Protein AF-A0A2Z3GYE7-F1 (afdb_monomer_lite)

Foldseek 3Di:
DDDPDAQDFAFDAQDCPDPLSVVLCVLADPVCVVVCRVFKTFGDLVLLLLLVCLQCPVWDPLQDLVTTDDFSVVLSVVNCPVFVCVVPVPNDPVNVCCVQFVCLQPHWKWKRDDSRNIMTGHSVVVSVCVVVSSGDQCWTKIDGQVAQWIFTHHNNTDRDITGSPPGGSDDDDDDPPPDD

Organism: NCBI:txid114

Structure (mmCIF, N/CA/C/O backbone):
data_AF-A0A2Z3GYE7-F1
#
_entry.id   AF-A0A2Z3GYE7-F1
#
loop_
_atom_site.group_PDB
_atom_site.id
_atom_site.type_symbol
_atom_site.label_atom_id
_atom_site.label_alt_id
_atom_site.label_comp_id
_atom_site.label_asym_id
_atom_site.label_entity_id
_atom_site.label_seq_id
_atom_site.pdbx_PDB_ins_code
_atom_site.Cartn_x
_atom_site.Cartn_y
_atom_site.Cartn_z
_atom_site.occupancy
_atom_site.B_iso_or_equiv
_atom_site.auth_seq_id
_atom_site.auth_comp_id
_atom_site.auth_asym_id
_atom_site.auth_atom_id
_atom_site.pdbx_PDB_model_num
ATOM 1 N N . MET A 1 1 ? -28.473 -3.926 -13.907 1.00 35.78 1 MET A N 1
ATOM 2 C CA . MET A 1 1 ? -27.470 -4.026 -12.827 1.00 35.78 1 MET A CA 1
ATOM 3 C C . MET A 1 1 ? -26.514 -2.871 -13.041 1.00 35.78 1 MET A C 1
ATOM 5 O O . MET A 1 1 ? -26.007 -2.768 -14.148 1.00 35.78 1 MET A O 1
ATOM 9 N N . ALA A 1 2 ? -26.394 -1.947 -12.087 1.00 29.83 2 ALA A N 1
ATOM 10 C CA . ALA A 1 2 ? -25.486 -0.812 -12.231 1.00 29.83 2 ALA A CA 1
ATOM 11 C C . ALA A 1 2 ? -24.044 -1.327 -12.131 1.00 29.83 2 ALA A C 1
ATOM 13 O O . ALA A 1 2 ? -23.718 -2.018 -11.165 1.00 29.83 2 ALA A O 1
ATOM 14 N N . GLU A 1 3 ? -23.215 -1.045 -13.137 1.00 30.50 3 GLU A N 1
ATOM 15 C CA . GLU A 1 3 ? -21.769 -1.215 -13.009 1.00 30.50 3 GLU A CA 1
ATOM 16 C C . GLU A 1 3 ? -21.295 -0.361 -11.825 1.00 30.50 3 GLU A C 1
ATOM 18 O O . GLU A 1 3 ? -21.683 0.810 -11.737 1.00 30.50 3 GLU A O 1
ATOM 23 N N . PRO A 1 4 ? -20.514 -0.916 -10.883 1.00 38.09 4 PRO A N 1
ATOM 24 C CA . PRO A 1 4 ? -19.916 -0.107 -9.837 1.00 38.09 4 PRO A CA 1
ATOM 25 C C . PRO A 1 4 ? -19.016 0.928 -10.514 1.00 38.09 4 PRO A C 1
ATOM 27 O O . PRO A 1 4 ? -18.044 0.570 -11.178 1.00 38.09 4 PRO A O 1
ATOM 30 N N . GLN A 1 5 ? -19.369 2.209 -10.385 1.00 39.38 5 GLN A N 1
ATOM 31 C CA . GLN A 1 5 ? -18.497 3.298 -10.806 1.00 39.38 5 GLN A CA 1
ATOM 32 C C . GLN A 1 5 ? -17.175 3.134 -10.060 1.00 39.38 5 GLN A C 1
ATOM 34 O O . GLN A 1 5 ? -17.151 3.127 -8.829 1.00 39.38 5 GLN A O 1
ATOM 39 N N . ALA A 1 6 ? -16.087 2.939 -10.803 1.00 51.00 6 ALA A N 1
ATOM 40 C CA . ALA A 1 6 ? -14.760 2.926 -10.222 1.00 51.00 6 ALA A CA 1
ATOM 41 C C . ALA A 1 6 ? -14.528 4.299 -9.586 1.00 51.00 6 ALA A C 1
ATOM 43 O O . ALA A 1 6 ? -14.546 5.310 -10.284 1.00 51.00 6 ALA A O 1
ATOM 44 N N . THR A 1 7 ? -14.357 4.341 -8.265 1.00 58.69 7 THR A N 1
ATOM 45 C CA . THR A 1 7 ? -13.964 5.560 -7.561 1.00 58.69 7 THR A CA 1
ATOM 46 C C . THR A 1 7 ? -12.670 6.070 -8.198 1.00 58.69 7 THR A C 1
ATOM 48 O O . THR A 1 7 ? -11.629 5.417 -8.101 1.00 58.69 7 THR A O 1
ATOM 51 N N . GLU A 1 8 ? -12.722 7.203 -8.898 1.00 69.81 8 GLU A N 1
ATOM 52 C CA . GLU A 1 8 ? -11.517 7.832 -9.432 1.00 69.81 8 GLU A CA 1
ATOM 53 C C . GLU A 1 8 ? -10.794 8.557 -8.297 1.00 69.81 8 GLU A C 1
ATOM 55 O O . GLU A 1 8 ? -11.331 9.460 -7.656 1.00 69.81 8 GLU A O 1
ATOM 60 N N . TYR A 1 9 ? -9.559 8.138 -8.021 1.00 79.88 9 TYR A N 1
ATOM 61 C CA . TYR A 1 9 ? -8.728 8.753 -6.993 1.00 79.88 9 TYR A CA 1
ATOM 62 C C . TYR A 1 9 ? -7.919 9.895 -7.599 1.00 79.88 9 TYR A C 1
ATOM 64 O O . TYR A 1 9 ? -7.222 9.664 -8.591 1.00 79.88 9 TYR A O 1
ATOM 72 N N . PRO A 1 10 ? -7.921 11.098 -6.996 1.00 88.00 10 PRO A N 1
ATOM 73 C CA . PRO A 1 10 ? -7.089 12.196 -7.463 1.00 88.00 10 PRO A CA 1
ATOM 74 C C . PRO A 1 10 ? -5.611 11.793 -7.469 1.00 88.00 10 PRO A C 1
ATOM 76 O O . PRO A 1 10 ? -5.007 11.524 -6.424 1.00 88.00 10 PRO A O 1
ATOM 79 N N . THR A 1 11 ? -5.018 11.749 -8.660 1.00 90.25 11 THR A N 1
ATOM 80 C CA . THR A 1 11 ? -3.588 11.485 -8.842 1.00 90.25 11 THR A CA 1
ATOM 81 C C . THR A 1 11 ? -2.843 12.776 -9.137 1.00 90.25 11 THR A C 1
ATOM 83 O O . THR A 1 11 ? -3.426 13.773 -9.557 1.00 90.25 11 THR A O 1
ATOM 86 N N . ARG A 1 12 ? -1.533 12.762 -8.912 1.00 89.94 12 ARG A N 1
ATOM 87 C CA . ARG A 1 12 ? -0.640 13.859 -9.292 1.00 89.94 12 ARG A CA 1
ATOM 88 C C . ARG A 1 12 ? 0.432 13.367 -10.253 1.00 89.94 12 ARG A C 1
ATOM 90 O O . ARG A 1 12 ? 0.596 12.165 -10.474 1.00 89.94 12 ARG A O 1
ATOM 97 N N . GLU A 1 13 ? 1.182 14.306 -10.808 1.00 89.25 13 GLU A N 1
ATOM 98 C CA . GLU A 1 13 ? 2.390 13.991 -11.558 1.00 89.25 13 GLU A CA 1
ATOM 99 C C . GLU A 1 13 ? 3.528 13.540 -10.635 1.00 89.25 13 GLU A C 1
ATOM 101 O O . GLU A 1 13 ? 3.555 13.826 -9.430 1.00 89.25 13 GLU A O 1
ATOM 106 N N . TRP A 1 14 ? 4.464 12.804 -11.227 1.00 86.81 14 TRP A N 1
ATOM 107 C CA . TRP A 1 14 ? 5.722 12.440 -10.592 1.00 86.81 14 TRP A CA 1
ATOM 108 C C . TRP A 1 14 ? 6.606 13.678 -10.466 1.00 86.81 14 TRP A C 1
ATOM 110 O O . TRP A 1 14 ? 6.823 14.384 -11.446 1.00 86.81 14 TRP A O 1
ATOM 120 N N . LEU A 1 15 ? 7.132 13.920 -9.268 1.00 83.62 15 LEU A N 1
ATOM 121 C CA . LEU A 1 15 ? 7.966 15.077 -8.959 1.00 83.62 15 LEU A CA 1
ATOM 122 C C . LEU A 1 15 ? 9.385 14.603 -8.648 1.00 83.62 15 LEU A C 1
ATOM 124 O O . LEU A 1 15 ? 9.624 13.936 -7.645 1.00 83.62 15 LEU A O 1
ATOM 128 N N . THR A 1 16 ? 10.342 14.925 -9.516 1.00 74.75 16 THR A N 1
ATOM 129 C CA . THR A 1 16 ? 11.730 14.433 -9.426 1.00 74.75 16 THR A CA 1
ATOM 130 C C . THR A 1 16 ? 12.553 15.074 -8.308 1.00 74.75 16 THR A C 1
ATOM 132 O O . THR A 1 16 ? 13.675 14.652 -8.056 1.00 74.75 16 THR A O 1
ATOM 135 N N . ASP A 1 17 ? 12.023 16.099 -7.652 1.00 77.69 17 ASP A N 1
ATOM 136 C CA . ASP A 1 17 ? 12.604 16.812 -6.513 1.00 77.69 17 ASP A CA 1
ATOM 137 C C . ASP A 1 17 ? 11.997 16.371 -5.170 1.00 77.69 17 ASP A C 1
ATOM 139 O O . ASP A 1 17 ? 12.574 16.589 -4.102 1.00 77.69 17 ASP A O 1
ATOM 143 N N . ARG A 1 18 ? 10.844 15.695 -5.197 1.00 79.75 18 ARG A N 1
ATOM 144 C CA . ARG A 1 18 ? 10.181 15.209 -3.992 1.00 79.75 18 ARG A CA 1
ATOM 145 C C . ARG A 1 18 ? 10.852 13.934 -3.499 1.00 79.75 18 ARG A C 1
ATOM 147 O O . ARG A 1 18 ? 10.801 12.901 -4.160 1.00 79.75 18 ARG A O 1
ATOM 154 N N . PHE A 1 19 ? 11.381 13.969 -2.275 1.00 77.69 19 PHE A N 1
ATOM 155 C CA . PHE A 1 19 ? 12.097 12.842 -1.661 1.00 77.69 19 PHE A CA 1
ATOM 156 C C . PHE A 1 19 ? 11.382 11.486 -1.813 1.00 77.69 19 PHE A C 1
ATOM 158 O O . PHE A 1 19 ? 12.010 10.506 -2.193 1.00 77.69 19 PHE A O 1
ATOM 165 N N . ALA A 1 20 ? 10.068 11.428 -1.571 1.00 73.81 20 ALA A N 1
ATOM 166 C CA . ALA A 1 20 ? 9.286 10.193 -1.686 1.00 73.81 20 ALA A CA 1
ATOM 167 C C . ALA A 1 20 ? 9.281 9.603 -3.111 1.00 73.81 20 ALA A C 1
ATOM 169 O O . ALA A 1 20 ? 9.365 8.388 -3.283 1.00 73.81 20 ALA A O 1
ATOM 170 N N . ASP A 1 21 ? 9.216 10.457 -4.131 1.00 79.94 21 ASP A N 1
ATOM 171 C CA . ASP A 1 21 ? 9.221 10.038 -5.532 1.00 79.94 21 ASP A CA 1
ATOM 172 C C . ASP A 1 21 ? 10.632 9.642 -5.962 1.00 79.94 21 ASP A C 1
ATOM 174 O O . ASP A 1 21 ? 10.801 8.614 -6.606 1.00 79.94 21 ASP A O 1
ATOM 178 N N . VAL A 1 22 ? 11.650 10.386 -5.521 1.00 78.06 22 VAL A N 1
ATOM 179 C CA . VAL A 1 22 ? 13.070 10.069 -5.740 1.00 78.06 22 VAL A CA 1
ATOM 180 C C . VAL A 1 22 ? 13.442 8.712 -5.138 1.00 78.06 22 VAL A C 1
ATOM 182 O O . VAL A 1 22 ? 14.079 7.884 -5.784 1.00 78.06 22 VAL A O 1
ATOM 185 N N . GLN A 1 23 ? 13.006 8.426 -3.910 1.00 74.38 23 GLN A N 1
ATOM 186 C CA . GLN A 1 23 ? 13.235 7.118 -3.290 1.00 74.3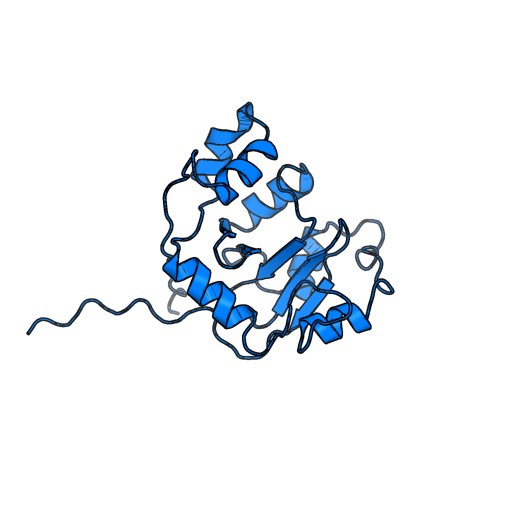8 23 GLN A CA 1
ATOM 187 C C . GLN A 1 23 ? 12.581 5.985 -4.086 1.00 74.38 23 GLN A C 1
ATOM 189 O O . GLN A 1 23 ? 13.144 4.895 -4.177 1.00 74.38 23 GLN A O 1
ATOM 194 N N . PHE A 1 24 ? 11.417 6.243 -4.687 1.00 75.19 24 PHE A N 1
ATOM 195 C CA . PHE A 1 24 ? 10.751 5.279 -5.553 1.00 75.19 24 PHE A CA 1
ATOM 196 C C . PHE A 1 24 ? 11.497 5.103 -6.885 1.00 75.19 24 PHE A C 1
ATOM 198 O O . PHE A 1 24 ? 11.726 3.972 -7.312 1.00 75.19 24 PHE A O 1
ATOM 205 N N . THR A 1 25 ? 11.940 6.193 -7.520 1.00 74.94 25 THR A N 1
ATOM 206 C CA . THR A 1 25 ? 12.647 6.148 -8.812 1.00 74.94 25 THR A CA 1
ATOM 207 C C . THR A 1 25 ? 13.977 5.404 -8.716 1.00 74.94 25 THR A C 1
ATOM 209 O O . THR A 1 25 ? 14.291 4.621 -9.606 1.00 74.94 25 THR A O 1
ATOM 212 N N . HIS A 1 26 ? 14.721 5.551 -7.613 1.00 75.38 26 HIS A N 1
ATOM 213 C CA . HIS A 1 26 ? 15.978 4.824 -7.380 1.00 75.38 26 HIS A CA 1
ATOM 214 C C . HIS A 1 26 ? 15.825 3.300 -7.327 1.00 75.38 26 HIS A C 1
ATOM 216 O O . HIS A 1 26 ? 16.816 2.574 -7.409 1.00 75.38 26 HIS A O 1
ATOM 222 N N . ARG A 1 27 ? 14.601 2.805 -7.148 1.00 73.06 27 ARG A N 1
ATOM 223 C CA . ARG A 1 27 ? 14.304 1.383 -6.950 1.00 73.06 27 ARG A CA 1
ATOM 224 C C . ARG A 1 27 ? 13.729 0.733 -8.207 1.00 73.06 27 ARG A C 1
ATOM 226 O O . ARG A 1 27 ? 13.713 -0.490 -8.307 1.00 73.06 27 ARG A O 1
ATOM 233 N N . VAL A 1 28 ? 13.324 1.549 -9.176 1.00 76.06 28 VAL A N 1
ATOM 234 C CA . VAL A 1 28 ? 12.819 1.126 -10.479 1.00 76.06 28 VAL A CA 1
ATOM 235 C C . VAL A 1 28 ? 13.962 1.151 -11.501 1.00 76.06 28 VAL A C 1
ATOM 237 O O . VAL A 1 28 ? 14.685 2.144 -11.585 1.00 76.06 28 VAL A O 1
ATOM 240 N N . PRO A 1 29 ? 14.134 0.111 -12.340 1.00 79.94 29 PRO A N 1
ATOM 241 C CA . PRO A 1 29 ? 15.100 0.169 -13.434 1.00 79.94 29 PRO A CA 1
ATOM 242 C C . PRO A 1 29 ? 14.822 1.359 -14.363 1.00 79.94 29 PRO A C 1
ATOM 244 O O . PRO A 1 29 ? 13.706 1.497 -14.863 1.00 79.94 29 PRO A O 1
ATOM 247 N N . ALA A 1 30 ? 15.836 2.178 -14.667 1.00 80.38 30 ALA A N 1
ATOM 248 C CA . ALA A 1 30 ? 15.674 3.402 -15.466 1.00 80.38 30 ALA A CA 1
ATOM 249 C C . ALA A 1 30 ? 14.976 3.158 -16.821 1.00 80.38 30 ALA A C 1
ATOM 251 O O . ALA A 1 30 ? 14.094 3.912 -17.222 1.00 80.38 30 ALA A O 1
ATOM 252 N N . VAL A 1 31 ? 15.286 2.036 -17.482 1.00 82.44 31 VAL A N 1
ATOM 253 C CA . VAL A 1 31 ? 14.663 1.613 -18.754 1.00 82.44 31 VAL A CA 1
ATOM 254 C C . VAL A 1 31 ? 13.165 1.300 -18.648 1.00 82.44 31 VAL A C 1
ATOM 256 O O . VAL A 1 31 ? 12.488 1.167 -19.664 1.00 82.44 31 VAL A O 1
ATOM 259 N N . LYS A 1 32 ? 12.630 1.151 -17.432 1.00 82.75 32 LYS A N 1
ATOM 260 C CA . LYS A 1 32 ? 11.209 0.909 -17.162 1.00 82.75 32 LYS A CA 1
ATOM 261 C C . LYS A 1 32 ? 10.480 2.154 -16.677 1.00 82.75 32 LYS A C 1
ATOM 263 O O . LYS A 1 32 ? 9.265 2.097 -16.541 1.00 82.75 32 LYS A O 1
ATOM 268 N N . TRP A 1 33 ? 11.161 3.281 -16.480 1.00 81.69 33 TRP A N 1
ATOM 269 C CA . TRP A 1 33 ? 10.549 4.471 -15.890 1.00 81.69 33 TRP A CA 1
ATOM 270 C C . TRP A 1 33 ? 9.275 4.925 -16.617 1.00 81.69 33 TRP A C 1
ATOM 272 O O . TRP A 1 33 ? 8.253 5.132 -15.975 1.00 81.69 33 TRP A O 1
ATOM 282 N N . ALA A 1 34 ? 9.286 4.958 -17.953 1.00 83.06 34 ALA A N 1
ATOM 283 C CA . ALA A 1 34 ? 8.107 5.316 -18.748 1.00 83.06 34 ALA A CA 1
ATOM 284 C C . ALA A 1 34 ? 6.911 4.364 -18.540 1.00 83.06 34 ALA A C 1
ATOM 286 O O . ALA A 1 34 ? 5.767 4.804 -18.509 1.00 83.06 34 ALA A O 1
ATOM 287 N N . TYR A 1 35 ? 7.170 3.066 -18.356 1.00 82.56 35 TYR A N 1
ATOM 288 C CA . TYR A 1 35 ? 6.132 2.085 -18.028 1.00 82.56 35 TYR A CA 1
ATOM 289 C C . TYR A 1 35 ? 5.541 2.357 -16.637 1.00 82.56 35 TYR A C 1
ATOM 291 O O . TYR A 1 35 ? 4.325 2.352 -16.453 1.00 82.56 35 TYR A O 1
ATOM 299 N N . PHE A 1 36 ? 6.402 2.655 -15.661 1.00 81.94 36 PHE A N 1
ATOM 300 C CA . PHE A 1 36 ? 5.985 2.952 -14.293 1.00 81.94 36 PHE A CA 1
ATOM 301 C C . PHE A 1 36 ? 5.150 4.223 -14.199 1.00 81.94 36 PHE A C 1
ATOM 303 O O . PHE A 1 36 ? 4.094 4.200 -13.575 1.00 81.94 36 PHE A O 1
ATOM 310 N N . THR A 1 37 ? 5.576 5.313 -14.835 1.00 84.56 37 THR A N 1
ATOM 311 C CA . THR A 1 37 ? 4.881 6.602 -14.724 1.00 84.56 37 THR A CA 1
ATOM 312 C C . THR A 1 37 ? 3.508 6.627 -15.393 1.00 84.56 37 THR A C 1
ATOM 314 O O . THR A 1 37 ? 2.670 7.467 -15.045 1.00 84.56 37 THR A O 1
ATOM 317 N N . GLN A 1 38 ? 3.261 5.700 -16.321 1.00 85.00 38 GLN A N 1
ATOM 318 C CA . GLN A 1 38 ? 1.970 5.519 -16.979 1.00 85.00 38 GLN A CA 1
ATOM 319 C C . GLN A 1 38 ? 0.997 4.674 -16.152 1.00 85.00 38 GLN A C 1
ATOM 321 O O . GLN A 1 38 ? -0.188 4.988 -16.109 1.00 85.00 38 GLN A O 1
ATOM 326 N N . LEU A 1 39 ? 1.481 3.618 -15.493 1.00 87.06 39 LEU A N 1
ATOM 327 C CA . LEU A 1 39 ? 0.615 2.594 -14.894 1.00 87.06 39 LEU A CA 1
ATOM 328 C C . LEU A 1 39 ? 0.557 2.634 -13.365 1.00 87.06 39 LEU A C 1
ATOM 330 O O . LEU A 1 39 ? -0.359 2.071 -12.768 1.00 87.06 39 LEU A O 1
ATOM 334 N N . ILE A 1 40 ? 1.528 3.290 -12.731 1.00 88.25 40 ILE A N 1
ATOM 335 C CA . ILE A 1 40 ? 1.562 3.541 -11.294 1.00 88.25 40 ILE A CA 1
ATOM 336 C C . ILE A 1 40 ? 1.554 5.049 -11.093 1.00 88.25 40 ILE A C 1
ATOM 338 O O . ILE A 1 40 ? 2.431 5.773 -11.576 1.00 88.25 40 ILE A O 1
ATOM 342 N N . ARG A 1 41 ? 0.542 5.535 -10.378 1.00 89.00 41 ARG A N 1
ATOM 343 C CA . ARG A 1 41 ? 0.338 6.968 -10.183 1.00 89.00 41 ARG A CA 1
ATOM 344 C C . ARG A 1 41 ? 0.436 7.319 -8.702 1.00 89.00 41 ARG A C 1
ATOM 346 O O . ARG A 1 41 ? -0.224 6.673 -7.885 1.00 89.00 41 ARG A O 1
ATOM 353 N N . PRO A 1 42 ? 1.245 8.321 -8.322 1.00 90.25 42 PRO A N 1
ATOM 354 C CA . PRO A 1 42 ? 1.209 8.841 -6.968 1.00 90.25 42 PRO A CA 1
ATOM 355 C C . PRO A 1 42 ? -0.136 9.530 -6.730 1.00 90.25 42 PRO A C 1
ATOM 357 O O . PRO A 1 42 ? -0.613 10.298 -7.571 1.00 90.25 42 PRO A O 1
ATOM 360 N N . LEU A 1 43 ? -0.738 9.277 -5.570 1.00 89.88 43 LEU A N 1
ATOM 361 C CA . LEU A 1 43 ? -1.930 10.008 -5.160 1.00 89.88 43 LEU A CA 1
ATOM 362 C C . LEU A 1 43 ? -1.587 11.476 -4.879 1.00 89.88 43 LEU A C 1
ATOM 364 O O . LEU A 1 43 ? -0.479 11.815 -4.432 1.00 89.88 43 LEU A O 1
ATOM 368 N N . ALA A 1 44 ? -2.555 12.354 -5.139 1.00 89.19 44 ALA A N 1
ATOM 369 C CA . ALA A 1 44 ? -2.502 13.735 -4.684 1.00 89.19 44 ALA A CA 1
ATOM 370 C C . ALA A 1 44 ? -2.349 13.773 -3.153 1.00 89.19 44 ALA A C 1
ATOM 372 O O . ALA A 1 44 ? -2.809 12.873 -2.452 1.00 89.19 44 ALA A O 1
ATOM 373 N N . GLY A 1 45 ? -1.675 14.800 -2.624 1.00 84.19 45 GLY A N 1
ATOM 374 C CA . GLY A 1 45 ? -1.307 14.852 -1.201 1.00 84.19 45 GLY A CA 1
ATOM 375 C C . GLY A 1 45 ? -2.504 14.740 -0.252 1.00 84.19 45 GLY A C 1
ATOM 376 O O . GLY A 1 45 ? -2.425 14.020 0.739 1.00 84.19 45 GLY A O 1
ATOM 377 N N . GLU A 1 46 ? -3.613 15.394 -0.594 1.00 85.62 46 GLU A N 1
ATOM 378 C CA . GLU A 1 46 ? -4.872 15.326 0.151 1.00 85.62 46 GLU A CA 1
ATOM 379 C C . GLU A 1 46 ? -5.466 13.911 0.138 1.00 85.62 46 GLU A C 1
ATOM 381 O O . GLU A 1 46 ? -5.677 13.326 1.197 1.00 85.62 46 GLU A O 1
ATOM 386 N N . ALA A 1 47 ? -5.619 13.305 -1.045 1.00 86.94 47 ALA A N 1
ATOM 387 C CA . ALA A 1 47 ? -6.124 11.939 -1.188 1.00 86.94 47 ALA A CA 1
ATOM 388 C C . ALA A 1 47 ? -5.238 10.907 -0.462 1.00 86.94 47 ALA A C 1
ATOM 390 O O . ALA A 1 47 ? -5.743 10.013 0.216 1.00 86.94 47 ALA A O 1
ATOM 391 N N . ALA A 1 48 ? -3.911 11.053 -0.548 1.00 87.69 48 ALA A N 1
ATOM 392 C CA . ALA A 1 48 ? -2.957 10.225 0.190 1.00 87.69 48 ALA A CA 1
ATOM 393 C C . ALA A 1 48 ? -3.139 10.364 1.713 1.00 87.69 48 ALA A C 1
ATOM 395 O O . ALA A 1 48 ? -3.139 9.360 2.426 1.00 87.69 48 ALA A O 1
ATOM 396 N N . GLY A 1 49 ? -3.338 11.593 2.200 1.00 87.31 49 GLY A N 1
ATOM 397 C CA . GLY A 1 49 ? -3.566 11.893 3.612 1.00 87.31 49 GLY A CA 1
ATOM 398 C C . GLY A 1 49 ? -4.897 11.355 4.143 1.00 87.31 49 GLY A C 1
ATOM 399 O O . GLY A 1 49 ? -4.929 10.817 5.253 1.00 87.31 49 GLY A O 1
ATOM 400 N N . ILE A 1 50 ? -5.968 11.435 3.346 1.00 85.75 50 ILE A N 1
ATOM 401 C CA . ILE A 1 50 ? -7.281 10.848 3.657 1.00 85.75 50 ILE A CA 1
ATOM 402 C C . ILE A 1 50 ? -7.148 9.330 3.766 1.00 85.75 50 ILE A C 1
ATOM 404 O O . ILE A 1 50 ? -7.504 8.751 4.793 1.00 85.75 50 ILE A O 1
ATOM 408 N N . LEU A 1 51 ? -6.554 8.691 2.754 1.00 87.69 51 LEU A N 1
ATOM 409 C CA . LEU A 1 51 ? -6.374 7.242 2.730 1.00 87.69 51 LEU A CA 1
ATOM 410 C C . LEU A 1 51 ? -5.523 6.769 3.912 1.00 87.69 51 LEU A C 1
ATOM 412 O O . LEU A 1 51 ? -5.895 5.819 4.602 1.00 87.69 51 LEU A O 1
ATOM 416 N N . TRP A 1 52 ? -4.417 7.461 4.198 1.00 88.56 52 TRP A N 1
ATOM 417 C CA . TRP A 1 52 ? -3.581 7.174 5.360 1.00 88.56 52 TRP A CA 1
ATOM 418 C C . TRP A 1 52 ? -4.364 7.284 6.672 1.00 88.56 52 TRP A C 1
ATOM 420 O O . TRP A 1 52 ? -4.326 6.369 7.500 1.00 88.56 52 TRP A O 1
ATOM 430 N N . SER A 1 53 ? -5.087 8.389 6.861 1.00 87.25 53 SER A N 1
ATOM 431 C CA . SER A 1 53 ? -5.873 8.647 8.070 1.00 87.25 53 SER A CA 1
ATOM 432 C C . SER A 1 53 ? -6.954 7.591 8.271 1.00 87.25 53 SER A C 1
ATOM 434 O O . SER A 1 53 ? -7.103 7.070 9.374 1.00 87.25 53 SER A O 1
ATOM 436 N N . ALA A 1 54 ? -7.653 7.209 7.204 1.00 87.38 54 ALA A N 1
ATOM 437 C CA . ALA A 1 54 ? -8.676 6.173 7.234 1.00 87.38 54 ALA A CA 1
ATOM 438 C C . ALA A 1 54 ? -8.100 4.782 7.546 1.00 87.38 54 ALA A C 1
ATOM 440 O O . ALA A 1 54 ? -8.640 4.042 8.376 1.00 87.38 54 ALA A O 1
ATOM 441 N N . LEU A 1 55 ? -6.978 4.424 6.914 1.00 89.31 55 LEU A N 1
ATOM 442 C CA . LEU A 1 55 ? -6.309 3.136 7.095 1.00 89.31 55 LEU A CA 1
ATOM 443 C C . LEU A 1 55 ? -5.758 2.962 8.519 1.00 89.31 55 LEU A C 1
ATOM 445 O O . LEU A 1 55 ? -5.878 1.886 9.118 1.00 89.31 55 LEU A O 1
ATOM 449 N N . PHE A 1 56 ? -5.180 4.026 9.076 1.00 89.06 56 PHE A N 1
ATOM 450 C CA . PHE A 1 56 ? -4.496 4.008 10.369 1.00 89.06 56 PHE A CA 1
ATOM 451 C C . PHE A 1 56 ? -5.254 4.727 11.491 1.00 89.06 56 PHE A C 1
ATOM 453 O O . PHE A 1 56 ? -4.691 4.950 12.564 1.00 89.06 56 PHE A O 1
ATOM 460 N N . ALA A 1 57 ? -6.540 5.037 11.312 1.00 87.75 57 ALA A N 1
ATOM 461 C CA . ALA A 1 57 ? -7.373 5.593 12.375 1.00 87.75 57 ALA A CA 1
ATOM 462 C C . ALA A 1 57 ? -7.281 4.723 13.645 1.00 87.75 57 ALA A C 1
ATOM 464 O O . ALA A 1 57 ? -7.456 3.505 13.606 1.00 87.75 57 ALA A O 1
ATOM 465 N N . GLY A 1 58 ? -6.957 5.315 14.795 1.00 85.00 58 GLY A N 1
ATOM 466 C CA . GLY A 1 58 ? -6.786 4.569 16.051 1.00 85.00 58 GLY A CA 1
ATOM 467 C C . GLY A 1 58 ? -5.597 3.590 16.089 1.00 85.00 58 GLY A C 1
ATOM 468 O O . GLY A 1 58 ? -5.458 2.844 17.059 1.00 85.00 58 GLY A O 1
ATOM 469 N N . VAL A 1 59 ? -4.725 3.585 15.076 1.00 89.38 59 VAL A N 1
ATOM 470 C CA . VAL A 1 59 ? -3.444 2.870 15.088 1.00 89.38 59 VAL A CA 1
ATOM 471 C C . VAL A 1 59 ? -2.363 3.819 15.597 1.00 89.38 59 VAL A C 1
ATOM 473 O O . VAL A 1 59 ? -1.914 4.726 14.902 1.00 89.38 59 VAL A O 1
ATOM 476 N N . GLY A 1 60 ? -1.912 3.606 16.832 1.00 86.12 60 GLY A N 1
ATOM 477 C CA . GLY A 1 60 ? -0.732 4.300 17.348 1.00 86.12 60 GLY A CA 1
ATOM 478 C C . GLY A 1 60 ? 0.536 3.702 16.744 1.00 86.12 60 GLY A C 1
ATOM 479 O O . GLY A 1 60 ? 0.643 2.483 16.724 1.00 86.12 60 GLY A O 1
ATOM 480 N N . ARG A 1 61 ? 1.480 4.536 16.282 1.00 87.38 61 ARG A N 1
ATOM 481 C CA . ARG A 1 61 ? 2.807 4.141 15.751 1.00 87.38 61 ARG A CA 1
ATOM 482 C C . ARG A 1 61 ? 2.754 2.914 14.805 1.00 87.38 61 ARG A C 1
ATOM 484 O O . ARG A 1 61 ? 3.355 1.889 15.128 1.00 87.38 61 ARG A O 1
ATOM 491 N N . PRO A 1 62 ? 2.057 3.009 13.652 1.00 83.50 62 PRO A N 1
ATOM 492 C CA . PRO A 1 62 ? 1.714 1.875 12.778 1.00 83.50 62 PRO A CA 1
ATOM 493 C C . PRO A 1 62 ? 2.897 1.002 12.366 1.00 83.50 62 PRO A C 1
ATOM 495 O O . PRO A 1 62 ? 2.741 -0.202 12.247 1.00 83.50 62 PRO A O 1
ATOM 498 N N . PHE A 1 63 ? 4.088 1.578 12.233 1.00 82.56 63 PHE A N 1
ATOM 499 C CA . PHE A 1 63 ? 5.295 0.885 11.781 1.00 82.56 63 PHE A CA 1
ATOM 500 C C . PHE A 1 63 ? 6.352 0.732 12.879 1.00 82.56 63 PHE A C 1
ATOM 502 O O . PHE A 1 63 ? 7.543 0.668 12.604 1.00 82.56 63 PHE A O 1
ATOM 509 N N . HIS 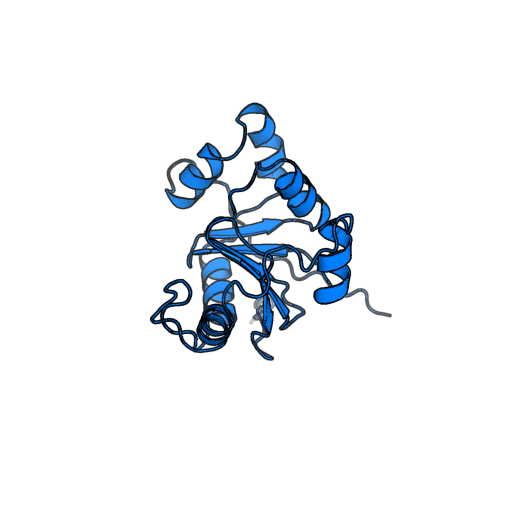A 1 64 ? 5.941 0.713 14.149 1.00 85.88 64 HIS A N 1
ATOM 510 C CA . HIS A 1 64 ? 6.855 0.476 15.262 1.00 85.88 64 HIS A CA 1
ATOM 511 C C . HIS A 1 64 ? 6.507 -0.846 15.964 1.00 85.88 64 HIS A C 1
ATOM 513 O O . HIS A 1 64 ? 5.648 -0.835 16.850 1.00 85.88 64 HIS A O 1
ATOM 519 N N . PRO A 1 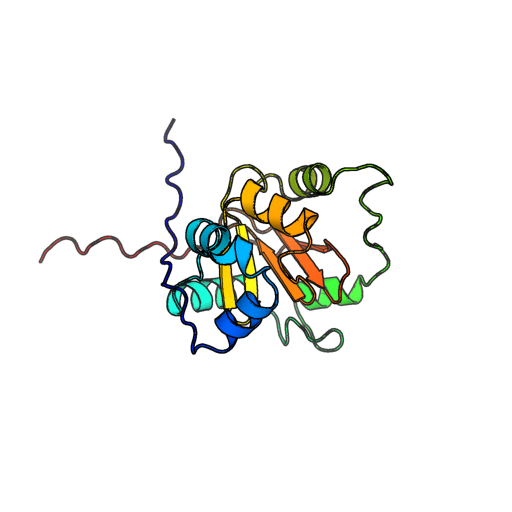65 ? 7.204 -1.966 15.680 1.00 82.56 65 PRO A N 1
ATOM 520 C CA . PRO A 1 65 ? 6.822 -3.311 16.128 1.00 82.56 65 PRO A CA 1
ATOM 521 C C . PRO A 1 65 ? 6.466 -3.438 17.614 1.00 82.56 65 PRO A C 1
ATOM 523 O O . PRO A 1 65 ? 5.514 -4.114 17.986 1.00 82.56 65 PRO A O 1
ATOM 526 N N . ARG A 1 66 ? 7.209 -2.737 18.479 1.00 85.56 66 ARG A N 1
ATOM 527 C CA . ARG A 1 66 ? 7.014 -2.776 19.940 1.00 85.56 66 ARG A CA 1
ATOM 528 C C . ARG A 1 66 ? 5.967 -1.807 20.488 1.00 85.56 66 ARG A C 1
ATOM 530 O O . ARG A 1 66 ? 5.542 -1.964 21.625 1.00 85.56 66 ARG A O 1
ATOM 537 N N . LEU A 1 67 ? 5.618 -0.767 19.736 1.00 90.38 67 LEU A N 1
ATOM 538 C CA . LEU A 1 67 ? 4.794 0.342 20.231 1.00 90.38 67 LEU A CA 1
ATOM 539 C C . LEU A 1 67 ? 3.493 0.507 19.450 1.00 90.38 67 LEU A C 1
ATOM 541 O O . LEU A 1 67 ? 2.665 1.339 19.828 1.00 90.38 67 LEU A O 1
ATOM 545 N N . ALA A 1 68 ? 3.319 -0.260 18.374 1.00 90.19 68 ALA A N 1
ATOM 546 C CA . ALA A 1 68 ? 2.119 -0.200 17.577 1.00 90.19 68 ALA A CA 1
ATOM 547 C C . ALA A 1 68 ? 0.899 -0.639 18.393 1.00 90.19 68 ALA A C 1
ATOM 549 O O . ALA A 1 68 ? 0.956 -1.579 19.191 1.00 90.19 68 ALA A O 1
ATOM 550 N N . ARG A 1 69 ? -0.225 0.040 18.176 1.00 91.00 69 ARG A N 1
ATOM 551 C CA . ARG A 1 69 ? -1.530 -0.294 18.769 1.00 91.00 69 ARG A CA 1
ATOM 552 C C . ARG A 1 69 ? -2.553 -0.589 17.673 1.00 91.00 69 ARG A C 1
ATOM 554 O O . ARG A 1 69 ? -2.277 -0.390 16.495 1.00 91.00 69 ARG A O 1
ATOM 561 N N . GLY A 1 70 ? -3.739 -1.057 18.054 1.00 89.44 70 GLY A N 1
ATOM 562 C CA . GLY A 1 70 ? -4.786 -1.413 17.095 1.00 89.44 70 GLY A CA 1
ATOM 563 C C . GLY A 1 70 ? -4.381 -2.599 16.216 1.00 89.44 70 GLY A C 1
ATOM 564 O O . GLY A 1 70 ? -3.612 -3.459 16.645 1.00 89.44 70 GLY A O 1
ATOM 565 N N . TRP A 1 71 ? -4.882 -2.635 14.980 1.00 88.31 71 TRP A N 1
ATOM 566 C CA . TRP A 1 71 ? -4.710 -3.787 14.091 1.00 88.31 71 TRP A CA 1
ATOM 567 C C . TRP A 1 71 ? -3.239 -4.056 13.718 1.00 88.31 71 TRP A C 1
ATOM 569 O O . TRP A 1 71 ? -2.845 -5.217 13.643 1.00 88.31 71 TRP A O 1
ATOM 579 N N . MET A 1 72 ? -2.398 -3.018 13.593 1.00 88.12 72 MET A N 1
ATOM 580 C CA . MET A 1 72 ? -0.948 -3.191 13.383 1.00 88.12 72 MET A CA 1
ATOM 581 C C . MET A 1 72 ? -0.248 -3.779 14.613 1.00 88.12 72 MET A C 1
ATOM 583 O O . MET A 1 72 ? 0.614 -4.642 14.482 1.00 88.12 72 MET A O 1
ATOM 587 N N . GLY A 1 73 ? -0.641 -3.358 15.820 1.00 88.50 73 GLY A N 1
ATOM 588 C CA . GLY A 1 73 ? -0.124 -3.947 17.058 1.00 88.50 73 GLY A CA 1
ATOM 589 C C . GLY A 1 73 ? -0.470 -5.431 17.177 1.00 88.50 73 GLY A C 1
ATOM 590 O O . GLY A 1 73 ? 0.386 -6.239 17.527 1.00 88.50 73 GLY A O 1
ATOM 591 N N . GLU A 1 74 ? -1.703 -5.806 16.832 1.00 86.50 74 GLU A N 1
ATOM 592 C CA . GLU A 1 74 ? -2.124 -7.211 16.806 1.00 86.50 74 GLU A CA 1
ATOM 593 C C . GLU A 1 74 ? -1.383 -8.021 15.736 1.00 86.50 74 GLU A C 1
ATOM 595 O O . GLU A 1 74 ? -0.989 -9.155 16.003 1.00 86.50 74 GLU A O 1
ATOM 600 N N . LEU A 1 75 ? -1.116 -7.438 14.564 1.00 83.62 75 LEU A N 1
ATOM 601 C CA . LEU A 1 75 ? -0.290 -8.057 13.524 1.00 83.62 75 LEU A CA 1
ATOM 602 C C . LEU A 1 75 ? 1.133 -8.334 14.034 1.00 83.62 75 LEU A C 1
ATOM 604 O O . LEU A 1 75 ? 1.604 -9.468 13.940 1.00 83.62 75 LEU A O 1
ATOM 608 N N . PHE A 1 76 ? 1.796 -7.350 14.651 1.00 83.56 76 PHE A N 1
ATOM 609 C CA . PHE A 1 76 ? 3.152 -7.534 15.182 1.00 83.56 76 PHE A CA 1
ATOM 610 C C . PHE A 1 76 ? 3.222 -8.519 16.353 1.00 83.56 76 PHE A C 1
ATOM 612 O O . PHE A 1 76 ? 4.170 -9.298 16.430 1.00 83.56 76 PHE A O 1
ATOM 619 N N . LYS A 1 77 ? 2.218 -8.535 17.243 1.00 81.94 77 LYS A N 1
ATOM 620 C CA . LYS A 1 77 ? 2.126 -9.526 18.332 1.00 81.94 77 LYS A CA 1
ATOM 621 C C . LYS A 1 77 ? 1.924 -10.944 17.809 1.00 81.94 77 LYS A C 1
ATOM 623 O O . LYS A 1 77 ? 2.474 -11.886 18.374 1.00 81.94 77 LYS A O 1
ATOM 628 N N . ARG A 1 78 ? 1.125 -11.100 16.748 1.00 72.38 78 ARG A N 1
ATOM 629 C CA . ARG A 1 78 ? 0.940 -12.391 16.068 1.00 72.38 78 ARG A CA 1
ATOM 630 C C . ARG A 1 78 ? 2.246 -12.855 15.417 1.00 72.38 78 ARG A C 1
ATOM 632 O O . ARG A 1 78 ? 2.517 -14.054 15.430 1.00 72.38 78 ARG A O 1
ATOM 639 N N . GLY A 1 79 ? 3.093 -11.905 15.008 1.00 63.81 79 GLY A N 1
ATOM 640 C CA . GLY A 1 79 ? 4.517 -12.099 14.740 1.00 63.81 79 GLY A CA 1
ATOM 641 C C . GLY A 1 79 ? 4.830 -13.106 13.620 1.00 63.81 79 GLY A C 1
ATOM 642 O O . GLY A 1 79 ? 3.926 -13.662 13.000 1.00 63.81 79 GLY A O 1
ATOM 643 N N . PRO A 1 80 ? 6.120 -13.394 13.362 1.00 52.97 80 PRO A N 1
ATOM 644 C CA . PRO A 1 80 ? 6.613 -14.154 12.201 1.00 52.97 80 PRO A CA 1
ATOM 645 C C . PRO A 1 80 ? 6.312 -15.668 12.254 1.00 52.97 80 PRO A C 1
ATOM 647 O O . PRO A 1 80 ? 7.011 -16.469 11.634 1.00 52.97 80 PRO A O 1
ATOM 650 N N . ARG A 1 81 ? 5.295 -16.096 13.019 1.00 49.66 81 ARG A N 1
ATOM 651 C CA . ARG A 1 81 ? 4.852 -17.501 13.088 1.00 49.66 81 ARG A CA 1
ATOM 652 C C . ARG A 1 81 ? 4.160 -17.951 11.805 1.00 49.66 81 ARG A C 1
ATOM 654 O O . ARG A 1 81 ? 4.263 -19.119 11.452 1.00 49.66 81 ARG A O 1
ATOM 661 N N . SER A 1 82 ? 3.559 -17.024 11.070 1.00 47.00 82 SER A N 1
ATOM 662 C CA . SER A 1 82 ? 3.351 -17.163 9.635 1.00 47.00 82 SER A CA 1
ATOM 663 C C . SER A 1 82 ? 4.608 -16.625 8.952 1.00 47.00 82 SER A C 1
ATOM 665 O O . SER A 1 82 ? 4.663 -15.458 8.559 1.00 47.00 82 SER A O 1
ATOM 667 N N . ARG A 1 83 ? 5.658 -17.453 8.822 1.00 45.84 83 ARG A N 1
ATOM 668 C CA . ARG A 1 83 ? 6.628 -17.237 7.734 1.00 45.84 83 ARG A CA 1
ATOM 669 C C . ARG A 1 83 ? 5.796 -17.009 6.465 1.00 45.84 83 ARG A C 1
ATOM 671 O O . ARG A 1 83 ? 4.714 -17.582 6.352 1.00 45.84 83 ARG A O 1
ATOM 678 N N . GLY A 1 84 ? 6.287 -16.251 5.487 1.00 43.94 84 GLY A N 1
ATOM 679 C CA . GLY A 1 84 ? 5.650 -16.104 4.162 1.00 43.94 84 GLY A CA 1
ATOM 680 C C . GLY A 1 84 ? 5.405 -17.424 3.389 1.00 43.94 84 GLY A C 1
ATOM 681 O O . GLY A 1 84 ? 5.168 -17.398 2.191 1.00 43.94 84 GLY A O 1
ATOM 682 N N . SER A 1 85 ? 5.475 -18.572 4.069 1.00 43.00 85 SER A N 1
ATOM 683 C CA . SER A 1 85 ? 5.125 -19.935 3.693 1.00 43.00 85 SER A CA 1
ATOM 684 C C . SER A 1 85 ? 3.640 -20.291 3.847 1.00 43.00 85 SER A C 1
ATOM 686 O O . SER A 1 85 ? 3.305 -21.458 3.666 1.00 43.00 85 SER A O 1
ATOM 688 N N . ASP A 1 86 ? 2.747 -19.357 4.197 1.00 45.09 86 ASP A N 1
ATOM 689 C CA . ASP A 1 86 ? 1.299 -19.627 4.079 1.00 45.09 86 ASP A CA 1
ATOM 690 C C . ASP A 1 86 ? 0.873 -19.790 2.611 1.00 45.09 86 ASP A C 1
ATOM 692 O O . ASP A 1 86 ? -0.158 -20.400 2.338 1.00 45.09 86 ASP A O 1
ATOM 696 N N . PHE A 1 87 ? 1.707 -19.340 1.667 1.00 49.62 87 PHE A N 1
ATOM 697 C CA . PHE A 1 87 ? 1.752 -19.948 0.344 1.00 49.62 87 PHE A CA 1
ATOM 698 C C . PHE A 1 87 ? 2.449 -21.293 0.505 1.00 49.62 87 PHE A C 1
ATOM 700 O O . PHE A 1 87 ? 3.675 -21.356 0.667 1.00 49.62 87 PHE A O 1
ATOM 707 N N . LYS A 1 88 ? 1.669 -22.381 0.478 1.00 42.62 88 LYS A N 1
ATOM 708 C CA . LYS A 1 88 ? 2.230 -23.728 0.302 1.00 42.62 88 LYS A CA 1
ATOM 709 C C . LYS A 1 88 ? 3.258 -23.647 -0.822 1.00 42.62 88 LYS A C 1
ATOM 711 O O . LYS A 1 88 ? 2.995 -22.974 -1.813 1.00 42.62 88 LYS A O 1
ATOM 716 N N . HIS A 1 89 ? 4.423 -24.278 -0.676 1.00 37.91 89 HIS A N 1
ATOM 717 C CA . HIS A 1 89 ? 5.426 -24.321 -1.744 1.00 37.91 89 HIS A CA 1
ATOM 718 C C . HIS A 1 89 ? 4.739 -24.631 -3.089 1.00 37.91 89 HIS A C 1
ATOM 720 O O . HIS A 1 89 ? 4.207 -25.724 -3.263 1.00 37.91 89 HIS A O 1
ATOM 726 N N . GLY A 1 90 ? 4.679 -23.642 -3.989 1.00 45.44 90 GLY A N 1
ATOM 727 C CA . GLY A 1 90 ? 3.994 -23.742 -5.283 1.00 45.44 90 GLY A CA 1
ATOM 728 C C . GLY A 1 90 ? 2.684 -22.953 -5.451 1.00 45.44 90 GLY A C 1
ATOM 729 O O . GLY A 1 90 ? 2.259 -22.783 -6.591 1.00 45.44 90 GLY A O 1
ATOM 730 N N . GLU A 1 91 ? 2.053 -22.414 -4.400 1.00 54.97 91 GLU A N 1
ATOM 731 C CA . GLU A 1 91 ? 0.962 -21.445 -4.581 1.00 54.97 91 GLU A CA 1
ATOM 732 C C . GLU A 1 91 ? 1.541 -20.127 -5.104 1.00 54.97 91 GLU A C 1
ATOM 734 O O . GLU A 1 91 ? 2.333 -19.453 -4.443 1.00 54.97 91 GLU A O 1
ATOM 739 N N . LEU A 1 92 ? 1.148 -19.759 -6.325 1.00 73.69 92 LEU A N 1
ATOM 740 C CA . LEU A 1 92 ? 1.467 -18.457 -6.894 1.00 73.69 92 LEU A CA 1
ATOM 741 C C . LEU A 1 92 ? 0.899 -17.381 -5.958 1.00 73.69 92 LEU A C 1
ATOM 743 O O . LEU A 1 92 ? -0.289 -17.414 -5.647 1.00 73.69 92 LEU A O 1
ATOM 747 N N . LEU A 1 93 ? 1.733 -16.421 -5.544 1.00 77.19 93 LEU A N 1
ATOM 748 C CA . LEU A 1 93 ? 1.378 -15.273 -4.689 1.00 77.19 93 LEU A CA 1
ATOM 749 C C . LEU A 1 93 ? 0.002 -14.658 -5.016 1.00 77.19 93 LEU A C 1
ATOM 751 O O . LEU A 1 93 ? -0.770 -14.295 -4.135 1.00 77.19 93 LEU A O 1
ATOM 755 N N . ASP A 1 94 ? -0.292 -14.583 -6.308 1.00 82.12 94 ASP A N 1
ATOM 756 C CA . ASP A 1 94 ? -1.556 -14.134 -6.884 1.00 82.12 94 ASP A CA 1
ATOM 757 C C . ASP A 1 94 ? -2.764 -14.916 -6.346 1.00 82.12 94 ASP A C 1
ATOM 759 O O . ASP A 1 94 ? -3.678 -14.334 -5.774 1.00 82.12 94 ASP A O 1
ATOM 763 N N . ALA A 1 95 ? -2.726 -16.250 -6.414 1.00 81.75 95 ALA A N 1
ATOM 764 C CA . ALA A 1 95 ? -3.826 -17.111 -5.994 1.00 81.75 95 ALA A CA 1
ATOM 765 C C . ALA A 1 95 ? -4.135 -16.969 -4.497 1.00 81.75 95 ALA A C 1
ATOM 767 O O . ALA A 1 95 ? -5.301 -16.863 -4.113 1.00 81.75 95 ALA A O 1
ATOM 768 N N . GLY A 1 96 ? -3.110 -16.918 -3.642 1.00 80.75 96 GLY A N 1
ATOM 769 C CA . GLY A 1 96 ? -3.330 -16.739 -2.203 1.00 80.75 96 GLY A CA 1
ATOM 770 C C . GLY A 1 96 ? -3.762 -15.317 -1.835 1.00 80.75 96 GLY A C 1
ATOM 771 O O . GLY A 1 96 ? -4.616 -15.161 -0.962 1.00 80.75 96 GLY A O 1
ATOM 772 N N . LEU A 1 97 ? -3.271 -14.280 -2.527 1.00 83.62 97 LEU A N 1
ATOM 773 C CA . LEU A 1 97 ? -3.775 -12.915 -2.339 1.00 83.62 97 LEU A CA 1
ATOM 774 C C . LEU A 1 97 ? -5.233 -12.790 -2.801 1.00 83.62 97 LEU A C 1
ATOM 776 O O . LEU A 1 97 ? -6.059 -12.291 -2.038 1.00 83.62 97 LEU A O 1
ATOM 780 N N . CYS A 1 98 ? -5.583 -13.305 -3.982 1.00 84.69 98 CYS A N 1
ATOM 781 C CA . CYS A 1 98 ? -6.960 -13.334 -4.478 1.00 84.69 98 CYS A CA 1
ATOM 782 C C . CYS A 1 98 ? -7.891 -14.115 -3.544 1.00 84.69 98 CYS A C 1
ATOM 784 O O . CYS A 1 98 ? -8.965 -13.620 -3.217 1.00 84.69 98 CYS A O 1
ATOM 786 N N . SER A 1 99 ? -7.471 -15.283 -3.052 1.00 83.31 99 SER A N 1
ATOM 787 C CA . SER A 1 99 ? -8.261 -16.100 -2.120 1.00 83.31 99 SER A CA 1
ATOM 788 C C . SER A 1 99 ? -8.533 -15.383 -0.791 1.00 83.31 99 SER A C 1
ATOM 790 O O . SER A 1 99 ? -9.651 -15.401 -0.273 1.00 83.31 99 SER A O 1
ATOM 792 N N . ARG A 1 100 ? -7.529 -14.697 -0.228 1.00 83.31 100 ARG A N 1
ATOM 793 C CA . ARG A 1 100 ? -7.656 -14.035 1.082 1.00 83.31 100 ARG A CA 1
ATOM 794 C C . ARG A 1 100 ? -8.371 -12.688 1.001 1.00 83.31 100 ARG A C 1
ATOM 796 O O . ARG A 1 100 ? -9.195 -12.383 1.872 1.00 83.31 100 ARG A O 1
ATOM 803 N N . LEU A 1 101 ? -8.056 -11.892 -0.019 1.00 85.06 101 LEU A N 1
ATOM 804 C CA . LEU A 1 101 ? -8.565 -10.532 -0.185 1.00 85.06 101 LEU A CA 1
ATOM 805 C C . LEU A 1 101 ? -9.912 -10.514 -0.915 1.00 85.06 101 LEU A C 1
ATOM 807 O O . LEU A 1 101 ? -10.787 -9.746 -0.534 1.00 85.06 101 LEU A O 1
ATOM 811 N N . GLY A 1 102 ? -10.130 -11.383 -1.904 1.00 82.88 102 GLY A N 1
ATOM 812 C CA . GLY A 1 102 ? -11.381 -11.488 -2.669 1.00 82.88 102 GLY A CA 1
ATOM 813 C C . GLY A 1 102 ? -11.612 -10.367 -3.691 1.00 82.88 102 GLY A C 1
ATOM 814 O O . GLY A 1 102 ? -12.324 -10.581 -4.662 1.00 82.88 102 GLY A O 1
ATOM 815 N N . TRP A 1 103 ? -10.982 -9.203 -3.508 1.00 81.25 103 TRP A N 1
ATOM 816 C CA . TRP A 1 103 ? -11.055 -8.035 -4.403 1.00 81.25 103 TRP A CA 1
ATOM 817 C C . TRP A 1 103 ? -9.795 -7.822 -5.240 1.00 81.25 103 TRP A C 1
ATOM 819 O O . TRP A 1 103 ? -9.773 -6.951 -6.106 1.00 81.25 103 TRP A O 1
ATOM 829 N N . ALA A 1 104 ? -8.731 -8.578 -4.959 1.00 77.56 104 ALA A N 1
ATOM 830 C CA . ALA A 1 104 ? -7.403 -8.294 -5.483 1.00 77.56 104 ALA A CA 1
ATOM 831 C C . ALA A 1 104 ? -7.400 -8.164 -7.010 1.00 77.56 104 ALA A C 1
ATOM 833 O O . ALA A 1 104 ? -6.858 -7.201 -7.515 1.00 77.56 104 ALA A O 1
ATOM 834 N N . SER A 1 105 ? -8.090 -9.044 -7.738 1.00 79.94 105 SER A N 1
ATOM 835 C CA . SER A 1 105 ? -8.134 -9.031 -9.205 1.00 79.94 105 SER A CA 1
ATOM 836 C C . SER A 1 105 ? -9.118 -8.034 -9.828 1.00 79.94 105 SER A C 1
ATOM 838 O O . SER A 1 105 ? -9.097 -7.868 -11.046 1.00 79.94 105 SER A O 1
ATOM 840 N N . SER A 1 106 ? -9.983 -7.392 -9.039 1.00 75.81 106 SER A N 1
ATOM 841 C CA . SER A 1 106 ? -11.114 -6.594 -9.537 1.00 75.81 106 SER A CA 1
ATOM 842 C C . SER A 1 106 ? -11.079 -5.120 -9.132 1.00 75.81 106 SER A C 1
ATOM 844 O O . SER A 1 106 ? -11.906 -4.352 -9.613 1.00 75.81 106 SER A O 1
ATOM 846 N N . ALA A 1 107 ? -10.163 -4.718 -8.250 1.00 75.38 107 ALA A N 1
ATOM 847 C CA . ALA A 1 107 ? -10.074 -3.357 -7.727 1.00 75.38 107 ALA A CA 1
ATOM 848 C C . ALA A 1 107 ? -8.678 -2.751 -7.955 1.00 75.38 107 ALA A C 1
ATOM 850 O O . ALA A 1 107 ? -7.688 -3.490 -8.037 1.00 75.38 107 ALA A O 1
ATOM 851 N N . PRO A 1 108 ? -8.565 -1.410 -8.037 1.00 81.31 108 PRO A N 1
ATOM 852 C CA . PRO A 1 108 ? -7.270 -0.762 -7.928 1.00 81.31 108 PRO A CA 1
ATOM 853 C C . PRO A 1 108 ? -6.645 -1.089 -6.572 1.00 81.31 108 PRO A C 1
ATOM 855 O O . PRO A 1 108 ? -7.336 -1.249 -5.562 1.00 81.31 108 PRO A O 1
ATOM 858 N N . VAL A 1 109 ? -5.319 -1.170 -6.556 1.00 85.94 109 VAL A N 1
ATOM 859 C CA . VAL A 1 109 ? -4.569 -1.394 -5.328 1.00 85.94 109 VAL A CA 1
ATOM 860 C C . VAL A 1 109 ? -3.860 -0.137 -4.882 1.00 85.94 109 VAL A C 1
ATOM 862 O O . VAL A 1 109 ? -3.199 0.538 -5.674 1.00 85.94 109 VAL A O 1
ATOM 865 N N . PHE A 1 110 ? -3.970 0.144 -3.587 1.00 89.00 110 PHE A N 1
ATOM 866 C CA . PHE A 1 110 ? -3.217 1.211 -2.948 1.00 89.00 110 PHE A CA 1
ATOM 867 C C . PHE A 1 110 ? -1.973 0.651 -2.287 1.00 89.00 110 PHE A C 1
ATOM 869 O O . PHE A 1 110 ? -2.042 -0.311 -1.524 1.00 89.00 110 PHE A O 1
ATOM 876 N N . LEU A 1 111 ? -0.847 1.290 -2.578 1.00 87.19 111 LEU A N 1
ATOM 877 C CA . LEU A 1 111 ? 0.468 1.003 -2.029 1.00 87.19 111 LEU A CA 1
ATOM 878 C C . LEU A 1 111 ? 0.819 2.098 -1.034 1.00 87.19 111 LEU A C 1
ATOM 880 O O . LEU A 1 111 ? 1.188 3.202 -1.437 1.00 87.19 111 LEU A O 1
ATOM 884 N N . VAL A 1 112 ? 0.684 1.804 0.255 1.00 86.94 112 VAL A N 1
ATOM 885 C CA . VAL A 1 112 ? 0.862 2.793 1.324 1.00 86.94 112 VAL A CA 1
ATOM 886 C C . VAL A 1 112 ? 2.190 2.568 2.036 1.00 86.94 112 VAL A C 1
ATOM 888 O O . VAL A 1 112 ? 2.343 1.573 2.742 1.00 86.94 112 VAL A O 1
ATOM 891 N N . PHE A 1 113 ? 3.126 3.507 1.881 1.00 81.69 113 PHE A N 1
ATOM 892 C CA . PHE A 1 113 ? 4.438 3.478 2.541 1.00 81.69 113 PHE A CA 1
ATOM 893 C C . PHE A 1 113 ? 4.507 4.443 3.727 1.00 81.69 113 PHE A C 1
ATOM 895 O O . PHE A 1 113 ? 5.025 4.110 4.790 1.00 81.69 113 PHE A O 1
ATOM 902 N N . GLN A 1 114 ? 3.983 5.656 3.544 1.00 80.19 114 GLN A N 1
ATOM 903 C CA . GLN A 1 114 ? 4.026 6.765 4.503 1.00 80.19 114 GLN A CA 1
ATOM 904 C C . GLN A 1 114 ? 2.802 7.674 4.295 1.00 80.19 114 GLN A C 1
ATOM 906 O O . GLN A 1 114 ? 2.168 7.569 3.242 1.00 80.19 114 GLN A O 1
ATOM 911 N N . PRO A 1 115 ? 2.492 8.613 5.217 1.00 80.50 115 PRO A N 1
ATOM 912 C CA . PRO A 1 115 ? 1.298 9.457 5.106 1.00 80.50 115 PRO A CA 1
ATOM 913 C C . PRO A 1 115 ? 1.142 10.194 3.779 1.00 80.50 115 PRO A C 1
ATOM 915 O O . PRO A 1 115 ? 0.031 10.448 3.337 1.00 80.50 115 PRO A O 1
ATOM 918 N N . THR A 1 116 ? 2.256 10.529 3.129 1.00 78.19 116 THR A N 1
ATOM 919 C CA . THR A 1 116 ? 2.254 11.269 1.863 1.00 78.19 116 THR A CA 1
ATOM 920 C C . THR A 1 116 ? 2.845 10.476 0.695 1.00 78.19 116 THR A C 1
ATOM 922 O O . THR A 1 116 ? 3.005 11.017 -0.400 1.00 78.19 116 THR A O 1
ATOM 925 N N . GLN A 1 117 ? 3.161 9.198 0.924 1.00 85.94 117 GLN A N 1
ATOM 926 C CA . GLN A 1 117 ? 3.725 8.279 -0.058 1.00 85.94 117 GLN A CA 1
ATOM 927 C C . GLN A 1 117 ? 2.738 7.131 -0.278 1.00 85.94 117 GLN A C 1
ATOM 929 O O . GLN A 1 117 ? 2.884 6.034 0.271 1.00 85.94 117 GLN A O 1
ATOM 934 N N . VAL A 1 118 ? 1.701 7.439 -1.058 1.00 88.88 118 VAL A N 1
ATOM 935 C CA . VAL A 1 118 ? 0.659 6.497 -1.463 1.00 88.88 118 VAL A CA 1
ATOM 936 C C . VAL A 1 118 ? 0.577 6.472 -2.981 1.00 88.88 118 VAL A C 1
ATOM 938 O O . VAL A 1 118 ? 0.516 7.525 -3.619 1.00 88.88 118 VAL A O 1
ATOM 941 N N . TYR A 1 119 ? 0.564 5.272 -3.549 1.00 88.69 119 TYR A N 1
ATOM 942 C CA . TYR A 1 119 ? 0.428 5.059 -4.987 1.00 88.69 119 TYR A CA 1
ATOM 943 C C . TYR A 1 119 ? -0.805 4.219 -5.281 1.00 88.69 119 TYR A C 1
ATOM 945 O O . TYR A 1 119 ? -1.196 3.386 -4.464 1.00 88.69 119 TYR A O 1
ATOM 953 N N . VAL A 1 120 ? -1.376 4.413 -6.463 1.00 90.25 120 VAL A N 1
ATOM 954 C CA . VAL A 1 120 ? -2.447 3.579 -7.006 1.00 90.25 120 VAL A CA 1
ATOM 955 C C . VAL A 1 120 ? -1.955 2.870 -8.265 1.00 90.25 120 VAL A C 1
ATOM 957 O O . VAL A 1 120 ? -1.239 3.460 -9.081 1.00 90.25 120 VAL A O 1
ATOM 960 N N . ALA A 1 121 ? -2.308 1.595 -8.404 1.00 88.81 121 ALA A N 1
ATOM 961 C CA . ALA A 1 121 ? -1.991 0.787 -9.576 1.00 88.81 121 ALA A CA 1
ATOM 962 C C . ALA A 1 121 ? -3.107 -0.234 -9.855 1.00 88.81 121 ALA A C 1
ATOM 964 O O . ALA A 1 121 ? -3.774 -0.683 -8.919 1.00 88.81 121 ALA A O 1
ATOM 965 N N . PRO A 1 122 ? -3.295 -0.668 -11.112 1.00 88.25 122 PRO A N 1
ATOM 966 C CA . PRO A 1 122 ? -4.048 -1.884 -11.395 1.00 88.25 122 PRO A CA 1
ATOM 967 C C . PRO A 1 122 ? -3.387 -3.105 -10.741 1.00 88.25 122 PRO A C 1
ATOM 969 O O . PRO A 1 122 ? -2.157 -3.198 -10.693 1.00 88.25 122 PRO A O 1
ATOM 972 N N . TRP A 1 123 ? -4.189 -4.079 -10.304 1.00 86.25 123 TRP A N 1
ATOM 973 C CA . TRP A 1 123 ? -3.698 -5.327 -9.704 1.00 86.25 123 TRP A CA 1
ATOM 974 C C . TRP A 1 123 ? -2.621 -6.030 -10.523 1.00 86.25 123 TRP A C 1
ATOM 976 O O . TRP A 1 123 ? -1.557 -6.369 -10.008 1.00 86.25 123 TRP A O 1
ATOM 986 N N . SER A 1 124 ? -2.892 -6.231 -11.814 1.00 85.94 124 SER A N 1
ATOM 987 C CA . SER A 1 124 ? -2.000 -6.937 -12.733 1.00 85.94 124 SER A CA 1
ATOM 988 C C . SER A 1 124 ? -0.644 -6.243 -12.860 1.00 85.94 124 SER A C 1
ATOM 990 O O . SER A 1 124 ? 0.392 -6.907 -12.866 1.00 85.94 124 SER A O 1
ATOM 992 N N . VAL A 1 125 ? -0.651 -4.909 -12.897 1.00 86.44 125 VAL A N 1
ATOM 993 C CA . VAL A 1 125 ? 0.557 -4.080 -12.950 1.00 86.44 125 VAL A CA 1
ATOM 994 C C . VAL A 1 125 ? 1.341 -4.219 -11.652 1.00 86.44 125 VAL A C 1
ATOM 996 O O . VAL A 1 125 ? 2.542 -4.483 -11.690 1.00 86.44 125 VAL A O 1
ATOM 999 N N . TRP A 1 126 ? 0.673 -4.083 -10.503 1.00 86.06 126 TRP A N 1
ATOM 1000 C CA . TRP A 1 126 ? 1.316 -4.251 -9.202 1.00 86.06 126 TRP A CA 1
ATOM 1001 C C . TRP A 1 126 ? 1.965 -5.632 -9.061 1.00 86.06 126 TRP A C 1
ATOM 1003 O O . TRP A 1 126 ? 3.128 -5.732 -8.668 1.00 86.06 126 TRP A O 1
ATOM 1013 N N . LEU A 1 127 ? 1.241 -6.689 -9.426 1.00 83.69 127 LEU A N 1
ATOM 1014 C CA . LEU A 1 127 ? 1.698 -8.067 -9.305 1.00 83.69 127 LEU A CA 1
ATOM 1015 C C . LEU A 1 127 ? 2.898 -8.369 -10.217 1.00 83.69 127 LEU A C 1
ATOM 1017 O O . LEU A 1 127 ? 3.829 -9.052 -9.785 1.00 83.69 127 LEU A O 1
ATOM 1021 N N . ASP A 1 128 ? 2.912 -7.867 -11.456 1.00 82.62 128 ASP A N 1
ATOM 1022 C CA . ASP A 1 128 ? 4.075 -8.000 -12.347 1.00 82.62 128 ASP A CA 1
ATOM 1023 C C . ASP A 1 128 ? 5.294 -7.266 -11.771 1.00 82.62 128 ASP A C 1
ATOM 1025 O O . ASP A 1 128 ? 6.377 -7.846 -11.662 1.00 82.62 128 ASP A O 1
ATOM 1029 N N . CYS A 1 129 ? 5.106 -6.032 -11.294 1.00 80.31 129 CYS A N 1
ATOM 1030 C CA . CYS A 1 129 ? 6.161 -5.264 -10.636 1.00 80.31 129 CYS A CA 1
ATOM 1031 C C . CYS A 1 129 ? 6.702 -5.967 -9.380 1.00 80.31 129 CYS A C 1
ATOM 1033 O O . CYS A 1 129 ? 7.914 -5.953 -9.148 1.00 80.31 129 CYS A O 1
ATOM 1035 N N . PHE A 1 130 ? 5.831 -6.621 -8.603 1.00 80.25 130 PHE A N 1
ATOM 1036 C CA . PHE A 1 130 ? 6.223 -7.435 -7.454 1.00 80.25 130 PHE A CA 1
ATOM 1037 C C . PHE A 1 130 ? 7.085 -8.627 -7.880 1.00 80.25 130 PHE A C 1
ATOM 1039 O O . PHE A 1 130 ? 8.187 -8.811 -7.364 1.00 80.25 130 PHE A O 1
ATOM 1046 N N . ARG A 1 131 ? 6.619 -9.422 -8.854 1.00 79.25 131 ARG A N 1
ATOM 1047 C CA . ARG A 1 131 ? 7.321 -10.627 -9.339 1.00 79.25 131 ARG A CA 1
ATOM 1048 C C . ARG A 1 131 ? 8.709 -10.321 -9.894 1.00 79.25 131 ARG A C 1
ATOM 1050 O O . ARG A 1 131 ? 9.593 -11.169 -9.831 1.00 79.25 131 ARG A O 1
ATOM 1057 N N . ARG A 1 132 ? 8.894 -9.120 -10.438 1.00 78.19 132 ARG A N 1
ATOM 1058 C CA . ARG A 1 132 ? 10.163 -8.644 -11.003 1.00 78.19 132 ARG A CA 1
ATOM 1059 C C . ARG A 1 132 ? 11.039 -7.895 -10.000 1.00 78.19 132 ARG A C 1
ATOM 1061 O O . ARG A 1 132 ? 12.107 -7.423 -10.382 1.00 78.19 132 ARG A O 1
ATOM 1068 N N . SER A 1 133 ? 10.589 -7.769 -8.750 1.00 75.56 133 SER A N 1
ATOM 1069 C CA . SER A 1 133 ? 11.281 -7.040 -7.681 1.00 75.56 133 SER A CA 1
ATOM 1070 C C . SER A 1 133 ? 11.579 -5.577 -8.034 1.00 75.56 133 SER A C 1
ATOM 1072 O O . SER A 1 133 ? 12.598 -5.028 -7.627 1.00 75.56 133 SER A O 1
ATOM 1074 N N . TRP A 1 134 ? 10.700 -4.937 -8.810 1.00 76.94 134 TRP A N 1
ATOM 1075 C CA . TRP A 1 134 ? 10.869 -3.542 -9.238 1.00 76.94 134 TRP A CA 1
ATOM 1076 C C . TRP A 1 134 ? 10.293 -2.520 -8.254 1.00 76.94 134 TRP A C 1
ATOM 1078 O O . TRP A 1 134 ? 10.559 -1.329 -8.383 1.00 76.94 134 TRP A O 1
ATOM 1088 N N . VAL A 1 135 ? 9.489 -2.965 -7.288 1.00 67.50 135 VAL A N 1
ATOM 1089 C CA . VAL A 1 135 ? 8.942 -2.115 -6.226 1.00 67.50 135 VAL A CA 1
ATOM 1090 C C . VAL A 1 135 ? 9.466 -2.647 -4.890 1.00 67.50 135 VAL A C 1
ATOM 1092 O O . VAL A 1 135 ? 9.335 -3.843 -4.628 1.00 67.50 135 VAL A O 1
ATOM 1095 N N . PRO A 1 136 ? 10.095 -1.810 -4.050 1.00 64.25 136 PRO A N 1
ATOM 1096 C CA . PRO A 1 136 ? 10.513 -2.218 -2.716 1.00 64.25 136 PRO A CA 1
ATOM 1097 C C . PRO A 1 136 ? 9.282 -2.287 -1.805 1.00 64.25 136 PRO A C 1
ATOM 1099 O O . PRO A 1 136 ? 8.451 -1.384 -1.829 1.00 64.25 136 PRO A O 1
ATOM 1102 N N . PHE A 1 137 ? 9.169 -3.332 -0.985 1.00 65.19 137 PHE A N 1
ATOM 1103 C CA . PHE A 1 137 ? 8.024 -3.537 -0.082 1.00 65.19 137 PHE A CA 1
ATOM 1104 C C . PHE A 1 137 ? 8.433 -3.688 1.383 1.00 65.19 137 PHE A C 1
ATOM 1106 O O . PHE A 1 137 ? 7.626 -4.144 2.190 1.00 65.19 137 PHE A O 1
ATOM 1113 N N . ASP A 1 138 ? 9.660 -3.289 1.739 1.00 62.81 138 ASP A N 1
ATOM 1114 C CA . ASP A 1 138 ? 10.207 -3.440 3.095 1.00 62.81 138 ASP A CA 1
ATOM 1115 C C . ASP A 1 138 ? 9.300 -2.824 4.170 1.00 62.81 138 ASP A C 1
ATOM 1117 O O . ASP A 1 138 ? 9.365 -3.206 5.330 1.00 62.81 138 ASP A O 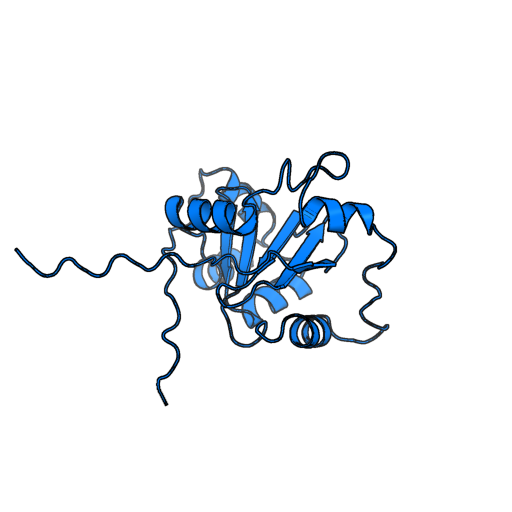1
ATOM 1121 N N . THR A 1 139 ? 8.400 -1.908 3.813 1.00 73.25 139 THR A N 1
ATOM 1122 C CA . THR A 1 139 ? 7.248 -1.537 4.639 1.00 73.25 139 THR A CA 1
ATOM 1123 C C . THR A 1 139 ? 6.134 -1.018 3.741 1.00 73.25 139 THR A C 1
ATOM 1125 O O . THR A 1 139 ? 6.206 0.115 3.274 1.00 73.25 139 THR A O 1
ATOM 1128 N N . SER A 1 140 ? 5.103 -1.818 3.480 1.00 82.94 140 SER A N 1
ATOM 1129 C CA . SER A 1 140 ? 3.942 -1.349 2.719 1.00 82.94 140 SER A CA 1
ATOM 1130 C C . SER A 1 140 ? 2.644 -2.023 3.139 1.00 82.94 140 SER A C 1
ATOM 1132 O O . SER A 1 140 ? 2.633 -3.160 3.614 1.00 82.94 140 SER A O 1
ATOM 1134 N N . VAL A 1 141 ? 1.533 -1.317 2.938 1.00 88.44 141 VAL A N 1
ATOM 1135 C CA . VAL A 1 141 ? 0.185 -1.870 3.081 1.00 88.44 141 VAL A CA 1
ATOM 1136 C C . VAL A 1 141 ? -0.514 -1.837 1.730 1.00 88.44 141 VAL A C 1
ATOM 1138 O O . VAL A 1 141 ? -0.587 -0.788 1.093 1.00 88.44 141 VAL A O 1
ATOM 1141 N N . LEU A 1 142 ? -1.025 -2.997 1.330 1.00 88.81 142 LEU A N 1
ATOM 1142 C CA . LEU A 1 142 ? -1.877 -3.225 0.177 1.00 88.81 142 LEU A CA 1
ATOM 1143 C C . LEU A 1 142 ? -3.341 -3.252 0.634 1.00 88.81 142 LEU A C 1
ATOM 1145 O O . LEU A 1 142 ? -3.714 -4.045 1.506 1.00 88.81 142 LEU A O 1
ATOM 1149 N N . CYS A 1 143 ? -4.175 -2.401 0.045 1.00 89.75 143 CYS A N 1
ATOM 1150 C CA . CYS A 1 143 ? -5.594 -2.308 0.389 1.00 89.75 143 CYS A CA 1
ATOM 1151 C C . CYS A 1 143 ? -6.463 -1.883 -0.806 1.00 89.75 143 CYS A C 1
ATOM 1153 O O . CYS A 1 143 ? -5.943 -1.401 -1.813 1.00 89.75 143 CYS A O 1
ATOM 1155 N N . SER A 1 144 ? -7.778 -2.075 -0.658 1.00 85.88 144 SER A N 1
ATOM 1156 C CA . SER A 1 144 ? -8.840 -1.563 -1.532 1.00 85.88 144 SER A CA 1
ATOM 1157 C C . SER A 1 144 ? -9.850 -0.791 -0.684 1.00 85.88 144 SER A C 1
ATOM 1159 O O . SER A 1 144 ? -10.040 -1.061 0.504 1.00 85.88 144 SER A O 1
ATOM 1161 N N . ASP A 1 145 ? -10.497 0.178 -1.311 1.00 80.50 145 ASP A N 1
ATOM 1162 C CA . ASP A 1 145 ? -11.577 0.994 -0.768 1.00 80.50 145 ASP A CA 1
ATOM 1163 C C . ASP A 1 145 ? -12.814 0.204 -0.354 1.00 80.50 145 ASP A C 1
ATOM 1165 O O . ASP A 1 145 ? -13.389 0.461 0.704 1.00 80.50 145 ASP A O 1
ATOM 1169 N N . SER A 1 146 ? -13.152 -0.809 -1.143 1.00 76.00 146 SER A N 1
ATOM 1170 C CA . SER A 1 146 ? -14.317 -1.673 -0.965 1.00 76.00 146 SER A CA 1
ATOM 1171 C C . SER A 1 146 ? -14.171 -2.713 0.154 1.00 76.00 146 SER A C 1
ATOM 1173 O O . SER A 1 146 ? -15.104 -3.472 0.418 1.00 76.00 146 SER A O 1
ATOM 1175 N N . SER A 1 147 ? -13.013 -2.787 0.823 1.00 83.44 147 SER A N 1
ATOM 1176 C CA . SER A 1 147 ? -12.723 -3.862 1.773 1.00 83.44 147 SER A CA 1
ATOM 1177 C C . SER A 1 147 ? -12.024 -3.399 3.043 1.00 83.44 147 SER A C 1
ATOM 1179 O O . SER A 1 147 ? -11.112 -2.572 3.029 1.00 83.44 147 SER A O 1
ATOM 1181 N N . SER A 1 148 ? -12.403 -4.005 4.166 1.00 86.06 148 SER A N 1
ATOM 1182 C CA . SER A 1 148 ? -11.682 -3.877 5.432 1.00 86.06 148 SER A CA 1
ATOM 1183 C C . SER A 1 148 ? -10.397 -4.714 5.470 1.00 86.06 148 SER A C 1
ATOM 1185 O O . SER A 1 148 ? -9.520 -4.475 6.301 1.00 86.06 148 SER A O 1
ATOM 1187 N N . LYS A 1 149 ? -10.255 -5.693 4.571 1.00 88.06 149 LYS A N 1
ATOM 1188 C CA . LYS A 1 149 ? -9.093 -6.581 4.535 1.00 88.06 149 LYS A CA 1
ATOM 1189 C C . LYS A 1 149 ? -7.892 -5.883 3.916 1.00 88.06 149 LYS A C 1
ATOM 1191 O O . LYS A 1 149 ? -8.007 -5.236 2.877 1.00 88.06 149 LYS A O 1
ATOM 1196 N N . VAL A 1 150 ? -6.728 -6.085 4.522 1.00 88.88 150 VAL A N 1
ATOM 1197 C CA . VAL A 1 150 ? -5.451 -5.547 4.044 1.00 88.88 150 VAL A CA 1
ATOM 1198 C C . VAL A 1 150 ? -4.376 -6.624 4.048 1.00 88.88 150 VAL A C 1
ATOM 1200 O O . VAL A 1 150 ? -4.432 -7.570 4.840 1.00 88.88 150 VAL A O 1
ATOM 1203 N N . ALA A 1 151 ? -3.385 -6.459 3.177 1.00 88.75 151 ALA A N 1
ATOM 1204 C CA . ALA A 1 151 ? -2.151 -7.231 3.207 1.00 88.75 151 ALA A CA 1
ATOM 1205 C C . ALA A 1 151 ? -0.977 -6.302 3.529 1.00 88.75 151 ALA A C 1
ATOM 1207 O O . ALA A 1 151 ? -0.847 -5.229 2.950 1.00 88.75 151 ALA A O 1
ATOM 1208 N N . VAL A 1 152 ? -0.126 -6.705 4.464 1.00 87.00 152 VAL A N 1
ATOM 1209 C CA . VAL A 1 152 ? 1.033 -5.933 4.915 1.00 87.00 152 VAL A CA 1
ATOM 1210 C C . VAL A 1 152 ? 2.307 -6.659 4.521 1.00 87.00 152 VAL A C 1
ATOM 1212 O O . VAL A 1 152 ? 2.447 -7.856 4.768 1.00 87.00 152 VAL A O 1
ATOM 1215 N N . PHE A 1 153 ? 3.246 -5.920 3.950 1.00 82.25 153 PHE A N 1
ATOM 1216 C CA . PHE A 1 153 ? 4.609 -6.360 3.686 1.00 82.25 153 PHE A CA 1
ATOM 1217 C C . PHE A 1 153 ? 5.539 -5.586 4.621 1.00 82.25 153 PHE A C 1
ATOM 1219 O O . PHE A 1 153 ? 5.438 -4.363 4.729 1.00 82.25 153 PHE A O 1
ATOM 1226 N N . TRP A 1 154 ? 6.384 -6.300 5.361 1.00 78.56 154 TRP A N 1
ATOM 1227 C CA . TRP A 1 154 ? 7.187 -5.739 6.446 1.00 78.56 154 TRP A CA 1
ATOM 1228 C C . TRP A 1 154 ? 8.559 -6.412 6.522 1.00 78.56 154 TRP A C 1
ATOM 1230 O O . TRP A 1 154 ? 8.640 -7.632 6.634 1.00 78.56 154 TRP A O 1
ATOM 1240 N N . GLU A 1 155 ? 9.620 -5.608 6.482 1.00 73.19 155 GLU A N 1
ATOM 1241 C CA . GLU A 1 155 ? 11.041 -5.974 6.556 1.00 73.19 155 GLU A CA 1
ATOM 1242 C C . GLU A 1 155 ? 11.432 -7.126 5.614 1.00 73.19 155 GLU A C 1
ATOM 1244 O O . GLU A 1 155 ? 12.158 -8.039 5.992 1.00 73.19 155 GLU A O 1
ATOM 1249 N N . GLY A 1 156 ? 10.916 -7.112 4.380 1.00 68.75 156 GLY A N 1
ATOM 1250 C CA . GLY A 1 156 ? 11.166 -8.168 3.391 1.00 68.75 156 GLY A CA 1
ATOM 1251 C C . GLY A 1 156 ? 10.338 -9.444 3.601 1.00 68.75 156 GLY A C 1
ATOM 1252 O O . GLY A 1 156 ? 10.517 -10.422 2.878 1.00 68.75 156 GLY A O 1
ATOM 1253 N N . PHE A 1 157 ? 9.407 -9.439 4.558 1.00 71.50 157 PHE A N 1
ATOM 1254 C CA . PHE A 1 157 ? 8.482 -10.535 4.845 1.00 71.50 157 PHE A CA 1
ATOM 1255 C C . PHE A 1 157 ? 7.025 -10.161 4.534 1.00 71.50 157 PHE A C 1
ATOM 1257 O O . PHE A 1 157 ? 6.663 -8.991 4.408 1.00 71.50 157 PHE A O 1
ATOM 1264 N N . GLY A 1 158 ? 6.167 -11.179 4.460 1.00 73.00 158 GLY A N 1
ATOM 1265 C CA . GLY A 1 158 ? 4.737 -11.053 4.172 1.00 73.00 158 GLY A CA 1
ATOM 1266 C C . GLY A 1 158 ? 4.325 -11.863 2.937 1.00 73.00 158 GLY A C 1
ATOM 1267 O O . GLY A 1 158 ? 5.123 -12.665 2.445 1.00 73.00 158 GLY A O 1
ATOM 1268 N N . PRO A 1 159 ? 3.091 -11.678 2.434 1.00 80.75 159 PRO A N 1
ATOM 1269 C CA . PRO A 1 159 ? 2.042 -10.810 2.973 1.00 80.75 159 PRO A CA 1
ATOM 1270 C C . PRO A 1 159 ? 1.488 -11.306 4.319 1.00 80.75 159 PRO A C 1
ATOM 1272 O O . PRO A 1 159 ? 1.185 -12.485 4.488 1.00 80.75 159 PRO A O 1
ATOM 1275 N N . TYR A 1 160 ? 1.304 -10.385 5.263 1.00 82.44 160 TYR A N 1
ATOM 1276 C CA . TYR A 1 160 ? 0.541 -10.594 6.493 1.00 82.44 160 TYR A CA 1
ATOM 1277 C C . TYR A 1 160 ? -0.873 -10.047 6.314 1.00 82.44 160 TYR A C 1
ATOM 1279 O O . TYR A 1 160 ? -1.044 -8.907 5.890 1.00 82.44 160 TYR A O 1
ATOM 1287 N N . PHE A 1 161 ? -1.892 -10.827 6.661 1.00 85.25 161 PHE A N 1
ATOM 1288 C CA . PHE A 1 161 ? -3.284 -10.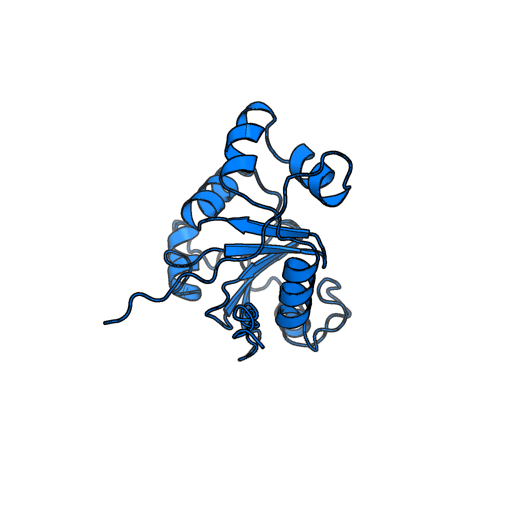414 6.485 1.00 85.25 161 PHE A CA 1
ATOM 1289 C C . PHE A 1 161 ? -3.865 -9.832 7.771 1.00 85.25 161 PHE A C 1
ATOM 1291 O O . PHE A 1 161 ? -3.697 -10.396 8.855 1.00 85.25 161 PHE A O 1
ATOM 1298 N N . ALA A 1 162 ? -4.593 -8.727 7.642 1.00 86.06 162 ALA A N 1
ATOM 1299 C CA . ALA A 1 162 ? -5.310 -8.100 8.743 1.00 86.06 162 ALA A CA 1
ATOM 1300 C C . ALA A 1 162 ? -6.655 -7.525 8.288 1.00 86.06 162 ALA A C 1
ATOM 1302 O O . ALA A 1 162 ? -6.961 -7.464 7.096 1.00 86.06 162 ALA A O 1
ATOM 1303 N N . ASP A 1 163 ? -7.448 -7.106 9.269 1.00 86.25 163 ASP A N 1
ATOM 1304 C CA . ASP A 1 163 ? -8.721 -6.421 9.079 1.00 86.25 163 ASP A CA 1
ATOM 1305 C C . ASP A 1 163 ? -8.653 -5.059 9.788 1.00 86.25 163 ASP A C 1
ATOM 1307 O O . ASP A 1 163 ? -8.362 -4.987 10.986 1.00 86.25 163 ASP A O 1
ATOM 1311 N N . ARG A 1 164 ? -8.876 -3.975 9.037 1.00 83.81 164 ARG A N 1
ATOM 1312 C CA . ARG A 1 164 ? -8.856 -2.589 9.539 1.00 83.81 164 ARG A CA 1
ATOM 1313 C C . ARG A 1 164 ? -10.216 -2.119 10.081 1.00 83.81 164 ARG A C 1
ATOM 1315 O O . ARG A 1 164 ? -10.335 -0.966 10.501 1.00 83.81 164 ARG A O 1
ATOM 1322 N N . GLY A 1 165 ? -11.222 -2.994 10.084 1.00 81.31 165 GLY A N 1
ATOM 1323 C CA . GLY A 1 165 ? -12.613 -2.723 10.442 1.00 81.31 165 GLY A CA 1
ATOM 1324 C C . GLY A 1 165 ? -13.410 -2.034 9.330 1.00 81.31 165 GLY A C 1
ATOM 1325 O O . GLY A 1 165 ? -12.889 -1.755 8.252 1.00 81.31 165 GLY A O 1
ATOM 1326 N N . ALA A 1 166 ? -14.676 -1.707 9.613 1.00 69.38 166 ALA A N 1
ATOM 1327 C CA . ALA A 1 166 ? -15.645 -1.098 8.682 1.00 69.38 166 ALA A CA 1
ATOM 1328 C C . ALA A 1 166 ? -15.344 0.364 8.278 1.00 69.38 166 ALA A C 1
ATOM 1330 O O . ALA A 1 166 ? -16.238 1.125 7.919 1.00 69.38 166 ALA A O 1
ATOM 1331 N N . ARG A 1 167 ? -14.090 0.799 8.381 1.00 68.25 167 ARG A N 1
ATOM 1332 C CA . ARG A 1 167 ? -13.688 2.172 8.070 1.00 68.25 167 ARG A CA 1
ATOM 1333 C C . ARG A 1 167 ? -13.672 2.321 6.552 1.00 68.25 167 ARG A C 1
ATOM 1335 O O . ARG A 1 167 ? -13.059 1.506 5.874 1.00 68.25 167 ARG A O 1
ATOM 1342 N N . SER A 1 168 ? -14.321 3.328 5.990 1.00 66.81 168 SER A N 1
ATOM 1343 C CA . SER A 1 168 ? -14.225 3.577 4.545 1.00 66.81 168 SER A CA 1
ATOM 1344 C C . SER A 1 168 ? -12.849 4.164 4.205 1.00 66.81 168 SER A C 1
ATOM 1346 O O . SER A 1 168 ? -12.349 4.967 4.986 1.00 66.81 168 SER A O 1
ATOM 1348 N N . LEU A 1 169 ? -12.214 3.761 3.092 1.00 71.00 169 LEU A N 1
ATOM 1349 C CA . LEU A 1 169 ? -11.074 4.525 2.529 1.00 71.00 169 LEU A CA 1
ATOM 1350 C C . LEU A 1 169 ? -11.542 5.623 1.570 1.00 71.00 169 LEU A C 1
ATOM 1352 O O . LEU A 1 169 ? -10.746 6.478 1.196 1.00 71.00 169 LEU A O 1
ATOM 1356 N N . ALA A 1 170 ? -12.808 5.578 1.158 1.00 60.28 170 ALA A N 1
ATOM 1357 C CA . ALA A 1 170 ? -13.433 6.611 0.357 1.00 60.28 170 ALA A CA 1
ATOM 1358 C C . ALA A 1 170 ? -14.193 7.563 1.287 1.00 60.28 170 ALA A C 1
ATOM 1360 O O . ALA A 1 170 ? -15.141 7.145 1.957 1.00 60.28 170 ALA A O 1
ATOM 1361 N N . GLU A 1 171 ? -13.807 8.834 1.305 1.00 53.53 171 GLU A N 1
ATOM 1362 C CA . GLU A 1 171 ? -14.820 9.884 1.389 1.00 53.53 171 GLU A CA 1
ATOM 1363 C C . GLU A 1 171 ? -15.217 10.254 -0.046 1.00 53.53 171 GLU A C 1
ATOM 1365 O O . GLU A 1 171 ? -14.356 10.244 -0.933 1.00 53.53 171 GLU A O 1
ATOM 1370 N N . PRO A 1 172 ? -16.515 10.479 -0.314 1.00 42.31 172 PRO A N 1
ATOM 1371 C CA . PRO A 1 172 ? -16.997 10.763 -1.656 1.00 42.31 172 PRO A CA 1
ATOM 1372 C C . PRO A 1 172 ? -16.335 12.039 -2.180 1.00 42.31 172 PRO A C 1
ATOM 1374 O O . PRO A 1 172 ? -16.259 13.036 -1.462 1.00 42.31 172 PRO A O 1
ATOM 1377 N N . SER A 1 173 ? -15.900 12.010 -3.447 1.00 40.16 173 SER A N 1
ATOM 1378 C CA . SER A 1 173 ? -15.698 13.226 -4.239 1.00 40.16 173 SER A CA 1
ATOM 1379 C C . SER A 1 173 ? -16.870 14.150 -3.946 1.00 40.16 173 SER A C 1
ATOM 1381 O O . SER A 1 173 ? -18.018 13.739 -4.138 1.00 40.16 173 SER A O 1
ATOM 1383 N N . ALA A 1 174 ? -16.602 15.360 -3.452 1.00 38.78 174 ALA A N 1
ATOM 1384 C CA . ALA A 1 174 ? -17.627 16.385 -3.410 1.00 38.78 174 ALA A CA 1
ATOM 1385 C C . ALA A 1 174 ? -18.254 16.431 -4.810 1.00 38.78 174 ALA A C 1
ATOM 1387 O O . ALA A 1 174 ? -17.549 16.580 -5.814 1.00 38.78 174 ALA A O 1
ATOM 1388 N N . ALA A 1 175 ? -19.557 16.159 -4.889 1.00 39.28 175 AL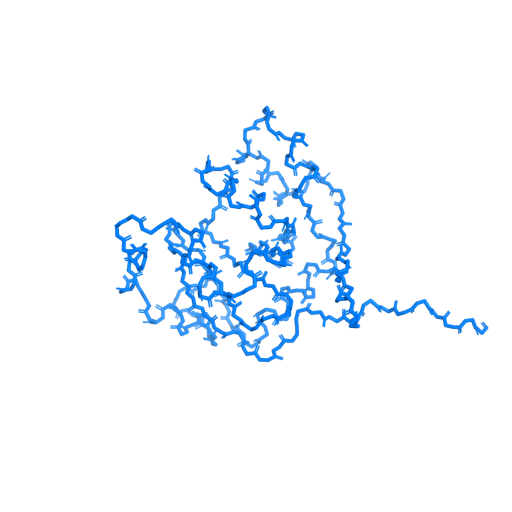A A N 1
ATOM 1389 C CA . ALA A 1 175 ? -20.298 16.371 -6.117 1.00 39.28 175 ALA A CA 1
ATOM 1390 C C . ALA A 1 175 ? -20.098 17.841 -6.531 1.00 39.28 175 ALA A C 1
ATOM 1392 O O . ALA A 1 175 ? -19.971 18.689 -5.643 1.00 39.28 175 ALA A O 1
ATOM 1393 N N . PRO A 1 176 ? -20.047 18.163 -7.835 1.00 42.41 176 PRO A N 1
ATOM 1394 C CA . PRO A 1 176 ? -20.042 19.557 -8.254 1.00 42.41 176 PRO A CA 1
ATOM 1395 C C . PRO A 1 176 ? -21.252 20.249 -7.623 1.00 42.41 176 PRO A C 1
ATOM 1397 O O . PRO A 1 176 ? -22.366 19.724 -7.708 1.00 42.41 176 PRO A O 1
ATOM 1400 N N . ASP A 1 177 ? -21.007 21.380 -6.957 1.00 42.44 177 ASP A N 1
ATOM 1401 C CA . ASP A 1 177 ? -22.048 22.221 -6.370 1.00 42.44 177 ASP A CA 1
ATOM 1402 C C . ASP A 1 177 ? -23.209 22.362 -7.367 1.00 42.44 177 ASP A C 1
ATOM 1404 O O . ASP A 1 177 ? -22.985 22.791 -8.509 1.00 42.44 177 ASP A O 1
ATOM 1408 N N . PRO A 1 178 ? -24.454 22.010 -6.996 1.00 48.34 178 PRO A N 1
ATOM 1409 C CA . PRO A 1 178 ? -25.588 22.456 -7.772 1.00 48.34 178 PRO A CA 1
ATOM 1410 C C . PRO A 1 178 ? -25.627 23.975 -7.624 1.00 48.34 178 PRO A C 1
ATOM 1412 O O . PRO A 1 178 ? -25.883 24.493 -6.541 1.00 48.34 178 PRO A O 1
ATOM 1415 N N . ALA A 1 179 ? -25.294 24.646 -8.725 1.00 50.25 179 ALA A N 1
ATOM 1416 C CA . ALA A 1 179 ? -25.410 26.077 -8.959 1.00 50.25 179 ALA A CA 1
ATOM 1417 C C . ALA A 1 179 ? -26.335 26.801 -7.965 1.00 50.25 179 ALA A C 1
ATOM 1419 O O . ALA A 1 179 ? -27.518 26.471 -7.848 1.00 50.25 179 ALA A O 1
ATOM 1420 N N . THR A 1 180 ? -25.809 27.829 -7.303 1.00 39.94 180 THR A N 1
ATOM 1421 C CA . THR A 1 180 ? -26.610 28.939 -6.780 1.00 39.94 180 THR A CA 1
ATOM 1422 C C . THR A 1 180 ? -25.951 30.243 -7.191 1.00 39.94 180 THR A C 1
ATOM 1424 O O . THR A 1 180 ? -24.714 30.342 -7.033 1.00 39.94 180 THR A O 1
#

Secondary structure (DSSP, 8-state):
----------B----TTSHHHHHHHTTS-GGGHHHHHHH-EEBPHHHHHHHHHHHHTT-SSTT-TTT--HHHHHHHHHGGGS-GGGS-TT--HHHHHHHHHSSTTTS-EEEEEETTEEEEE-HHHHHHHHHTT-S--TEEEEE-TT-SEEEEEETTEEEEEEE--S--SPPP-PPP----

pLDDT: mean 75.96, std 15.48, range [29.83, 91.0]

Radius of gyration: 16.7 Å; chains: 1; bounding box: 43×53×39 Å

Sequence (180 aa):
MAEPQATEYPTREWLTDRFADVQFTHRVPAVKWAYFTQLIRPLAGEAAGILWSALFAGVGRPFHPRLARGWMGELFKRGPRSRGSDFKHGELLDAGLCSRLGWASSAPVFLVFQPTQVYVAPWSVWLDCFRRSWVPFDTSVLCSDSSSKVAVFWEGFGPYFADRGARSLAEPSAAPDPAT